Protein AF-A0A2U1QP63-F1 (afdb_monomer_lite)

Structure (mmCIF, N/CA/C/O backbone):
data_AF-A0A2U1QP63-F1
#
_entry.id   AF-A0A2U1QP63-F1
#
loop_
_atom_site.group_PDB
_atom_site.id
_atom_site.type_symbol
_atom_site.label_atom_id
_atom_site.label_alt_id
_atom_site.label_comp_id
_atom_site.label_asym_id
_atom_site.label_entity_id
_atom_site.label_seq_id
_atom_site.pdbx_PDB_ins_code
_atom_site.Cartn_x
_atom_site.Cartn_y
_atom_site.Cartn_z
_atom_site.occupancy
_atom_site.B_iso_or_equiv
_atom_site.auth_seq_id
_atom_site.auth_comp_id
_atom_site.auth_asym_id
_atom_site.auth_atom_id
_atom_site.pdbx_PDB_model_num
ATOM 1 N N . MET A 1 1 ? 9.619 -18.301 -11.576 1.00 40.53 1 MET A N 1
ATOM 2 C CA . MET A 1 1 ? 8.154 -18.112 -11.470 1.00 40.53 1 MET A CA 1
ATOM 3 C C . MET A 1 1 ? 7.830 -16.633 -11.259 1.00 40.53 1 MET A C 1
ATOM 5 O O . MET A 1 1 ? 7.443 -16.234 -10.171 1.00 40.53 1 MET A O 1
ATOM 9 N N . GLY A 1 2 ? 8.039 -15.801 -12.284 1.00 53.81 2 GLY A N 1
ATOM 10 C CA . GLY A 1 2 ? 7.656 -14.385 -12.276 1.00 53.81 2 GLY A CA 1
ATOM 11 C C . GLY A 1 2 ? 6.415 -14.213 -13.140 1.00 53.81 2 GLY A C 1
ATOM 12 O O . GLY A 1 2 ? 6.532 -14.031 -14.347 1.00 53.81 2 GLY A O 1
ATOM 13 N N . GLY A 1 3 ? 5.233 -14.381 -12.548 1.00 49.94 3 GLY A N 1
ATOM 14 C CA . GLY A 1 3 ? 3.965 -14.284 -13.268 1.00 49.94 3 GLY A CA 1
ATOM 15 C C . GLY A 1 3 ? 3.646 -12.833 -13.611 1.00 49.94 3 GLY A C 1
ATOM 16 O O . GLY A 1 3 ? 3.016 -12.134 -12.820 1.00 49.94 3 GLY A O 1
ATOM 17 N N . ILE A 1 4 ? 4.085 -12.373 -14.783 1.00 54.81 4 ILE A N 1
ATOM 18 C CA . ILE A 1 4 ? 3.617 -11.115 -15.365 1.00 54.81 4 ILE A CA 1
ATOM 19 C C . ILE A 1 4 ? 2.188 -11.356 -15.845 1.00 54.81 4 ILE A C 1
ATOM 21 O O . ILE A 1 4 ? 1.931 -12.046 -16.829 1.00 54.81 4 ILE A O 1
ATOM 25 N N . VAL A 1 5 ? 1.261 -10.797 -15.083 1.00 58.62 5 VAL A N 1
ATOM 26 C CA . VAL A 1 5 ? -0.159 -10.710 -15.392 1.00 58.62 5 VAL A CA 1
ATOM 27 C C . VAL A 1 5 ? -0.332 -9.910 -16.685 1.00 58.62 5 VAL A C 1
ATOM 29 O O . VAL A 1 5 ? -0.113 -8.701 -16.690 1.00 58.62 5 VAL A O 1
ATOM 32 N N . LYS A 1 6 ? -0.717 -10.576 -17.776 1.00 48.06 6 LYS A N 1
ATOM 33 C CA . LYS A 1 6 ? -1.181 -9.908 -18.994 1.00 48.06 6 LYS A CA 1
ATOM 34 C C . LYS A 1 6 ? -2.613 -9.400 -18.767 1.00 48.06 6 LYS A C 1
ATOM 36 O O . LYS A 1 6 ? -3.525 -10.170 -18.487 1.00 48.06 6 LYS A O 1
ATOM 41 N N . ASP A 1 7 ? -2.745 -8.085 -18.849 1.00 50.66 7 ASP A N 1
ATOM 42 C CA . ASP A 1 7 ? -3.926 -7.292 -19.201 1.00 50.66 7 ASP A CA 1
ATOM 43 C C . ASP A 1 7 ? -5.205 -7.242 -18.336 1.00 50.66 7 ASP A C 1
ATOM 45 O O . ASP A 1 7 ? -5.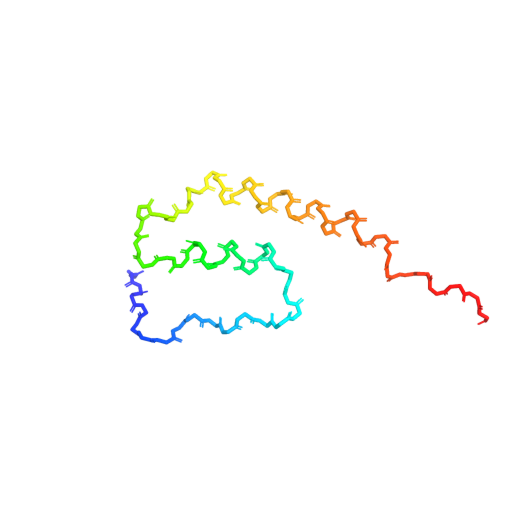914 -6.253 -18.471 1.00 50.66 7 ASP A O 1
ATOM 49 N N . THR A 1 8 ? -5.529 -8.152 -17.400 1.00 53.25 8 THR A N 1
ATOM 50 C CA . THR A 1 8 ? -6.799 -8.001 -16.618 1.00 53.25 8 THR A CA 1
ATOM 51 C C . THR A 1 8 ? -6.839 -8.549 -15.173 1.00 53.25 8 THR A C 1
ATOM 53 O O . THR A 1 8 ? -7.918 -8.633 -14.592 1.00 53.25 8 THR A O 1
ATOM 56 N N . LEU A 1 9 ? -5.723 -8.899 -14.510 1.00 61.53 9 LEU A N 1
ATOM 57 C CA . LEU A 1 9 ? -5.780 -9.636 -13.216 1.00 61.53 9 LEU A CA 1
ATOM 58 C C . LEU A 1 9 ? -5.704 -8.779 -11.936 1.00 61.53 9 LEU A C 1
ATOM 60 O O . LEU A 1 9 ? -5.191 -9.248 -10.917 1.00 61.53 9 LEU A O 1
ATOM 64 N N . ARG A 1 10 ? -6.174 -7.525 -11.944 1.00 73.81 10 ARG A N 1
ATOM 65 C CA . ARG A 1 10 ? -6.448 -6.807 -10.685 1.00 73.81 10 ARG A CA 1
ATOM 66 C C . ARG A 1 10 ? -7.941 -6.914 -10.392 1.00 73.81 10 ARG A C 1
ATOM 68 O O . ARG A 1 10 ? -8.728 -6.388 -11.178 1.00 73.81 10 ARG A O 1
ATOM 75 N N . PRO A 1 11 ? -8.351 -7.634 -9.332 1.00 73.50 11 PRO A N 1
ATOM 76 C CA . PRO A 1 11 ? -9.764 -7.781 -9.026 1.00 73.50 11 PRO A CA 1
ATOM 77 C C . PRO A 1 11 ? -10.376 -6.402 -8.794 1.00 73.50 11 PRO A C 1
ATOM 79 O O . PRO A 1 11 ? -9.745 -5.520 -8.205 1.00 73.50 11 PRO A O 1
ATOM 82 N N . LYS A 1 12 ? -11.614 -6.219 -9.259 1.00 77.94 12 LYS A N 1
ATOM 83 C CA . LYS A 1 12 ? -12.384 -5.023 -8.922 1.00 77.94 12 LYS A CA 1
ATOM 84 C C . LYS A 1 12 ? -12.510 -4.962 -7.404 1.00 77.94 12 LYS A C 1
ATOM 86 O O . LYS A 1 12 ? -12.978 -5.914 -6.782 1.00 77.94 12 LYS A O 1
ATOM 91 N N . ILE A 1 13 ? -12.064 -3.853 -6.825 1.00 80.44 13 ILE A N 1
ATOM 92 C CA . ILE A 1 13 ? -12.196 -3.618 -5.391 1.00 80.44 13 ILE A CA 1
ATOM 93 C C . ILE A 1 13 ? -13.684 -3.347 -5.125 1.00 80.44 13 ILE A C 1
ATOM 95 O O . ILE A 1 13 ? -14.248 -2.463 -5.776 1.00 80.44 13 ILE A O 1
ATOM 99 N N . PRO A 1 14 ? -14.332 -4.113 -4.233 1.00 81.69 14 PRO A N 1
ATOM 100 C CA . PRO A 1 14 ? -15.754 -3.953 -3.960 1.00 81.69 14 PRO A CA 1
ATOM 101 C C . PRO A 1 14 ? -16.042 -2.586 -3.319 1.00 81.69 14 PRO A C 1
ATOM 103 O O . PRO A 1 14 ? -15.201 -2.049 -2.599 1.00 81.69 14 PRO A O 1
ATOM 106 N N . GLU A 1 15 ? -17.227 -2.021 -3.561 1.00 77.69 15 GLU A N 1
ATOM 107 C CA . GLU A 1 15 ? -17.584 -0.663 -3.108 1.00 77.69 15 GLU A CA 1
ATOM 108 C C . GLU A 1 15 ? -17.675 -0.536 -1.582 1.00 77.69 15 GLU A C 1
ATOM 110 O O . GLU A 1 15 ? -17.423 0.532 -1.037 1.00 77.69 15 GLU A O 1
ATOM 115 N N . GLN A 1 16 ? -17.956 -1.635 -0.879 1.00 80.75 16 GLN A N 1
ATOM 116 C CA . GLN A 1 16 ? -17.941 -1.695 0.585 1.00 80.75 16 GLN A CA 1
ATOM 117 C C . GLN A 1 16 ? -16.532 -1.790 1.194 1.00 80.75 16 GLN A C 1
ATOM 119 O O . GLN A 1 16 ? -16.400 -1.917 2.412 1.00 80.75 16 GLN A O 1
ATOM 124 N N . CYS A 1 17 ? -15.480 -1.818 0.371 1.00 82.56 17 CYS A N 1
ATOM 125 C CA . CYS A 1 17 ? -14.113 -1.789 0.868 1.00 82.56 17 CYS A CA 1
ATOM 126 C C . CYS A 1 17 ? -13.803 -0.394 1.407 1.00 82.56 17 CYS A C 1
ATOM 128 O O . CYS A 1 17 ? -14.089 0.610 0.755 1.00 82.56 17 CYS A O 1
ATOM 130 N N . ASP A 1 18 ? -13.199 -0.342 2.589 1.00 85.12 18 ASP A N 1
ATOM 131 C CA . ASP A 1 18 ? -12.811 0.920 3.197 1.00 85.12 18 ASP A CA 1
ATOM 132 C C . ASP A 1 18 ? -11.868 1.713 2.255 1.00 85.12 18 ASP A C 1
ATOM 134 O O . ASP A 1 18 ? -10.944 1.129 1.666 1.00 85.12 18 ASP A O 1
ATOM 138 N N . PRO A 1 19 ? -12.097 3.027 2.068 1.00 87.88 19 PRO A N 1
ATOM 139 C CA . PRO A 1 19 ? -11.348 3.828 1.106 1.00 87.88 19 PRO A CA 1
ATOM 140 C C . PRO A 1 19 ? -9.829 3.802 1.308 1.00 87.88 19 PRO A C 1
ATOM 142 O O . PRO A 1 19 ? -9.094 3.832 0.318 1.00 87.88 19 PRO A O 1
ATOM 145 N N . GLU A 1 20 ? -9.332 3.704 2.549 1.00 89.00 20 GLU A N 1
ATOM 146 C CA . GLU A 1 20 ? -7.888 3.616 2.802 1.00 89.00 20 GLU A CA 1
ATOM 147 C C . GLU A 1 20 ? -7.310 2.289 2.309 1.00 89.00 20 GLU A C 1
ATOM 149 O O . GLU A 1 20 ? -6.210 2.255 1.747 1.00 89.00 20 GLU A O 1
ATOM 154 N N . TRP A 1 21 ? -8.063 1.197 2.463 1.00 89.69 21 TRP A N 1
ATOM 155 C CA . TRP A 1 21 ? -7.681 -0.120 1.952 1.00 89.69 21 TRP A CA 1
ATOM 156 C C . TRP A 1 21 ? -7.647 -0.141 0.433 1.00 89.69 21 TRP A C 1
ATOM 158 O O . TRP A 1 21 ? -6.671 -0.622 -0.152 1.00 89.69 21 TRP A O 1
ATOM 168 N N . LYS A 1 22 ? -8.666 0.438 -0.208 1.00 89.00 22 LYS A N 1
ATOM 169 C CA . LYS A 1 22 ? -8.705 0.598 -1.663 1.00 89.00 22 LYS A CA 1
ATOM 170 C C . LYS A 1 22 ? -7.488 1.368 -2.171 1.00 89.00 22 LYS A C 1
ATOM 172 O O . LYS A 1 22 ? -6.765 0.882 -3.040 1.00 89.00 22 LYS A O 1
ATOM 177 N N . GLN A 1 23 ? -7.221 2.522 -1.570 1.00 90.25 23 GLN A N 1
ATOM 178 C CA . GLN A 1 23 ? -6.143 3.404 -1.993 1.00 90.25 23 GLN A CA 1
ATOM 179 C C . GLN A 1 23 ? -4.758 2.758 -1.823 1.00 90.25 23 GLN A C 1
ATOM 181 O O . GLN A 1 23 ? -3.890 2.919 -2.682 1.00 90.25 23 GLN A O 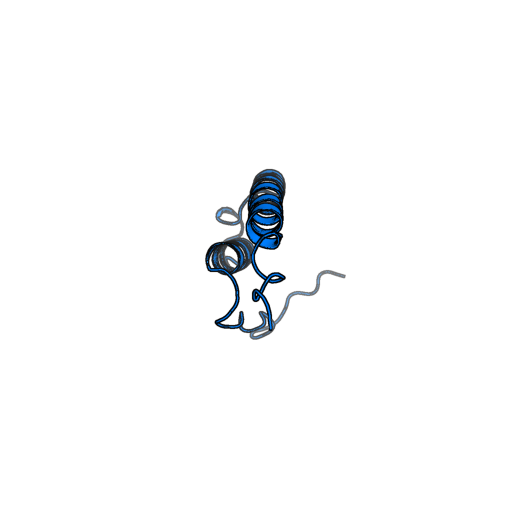1
ATOM 186 N N . LEU A 1 24 ? -4.528 2.014 -0.734 1.00 91.81 24 LEU A N 1
ATOM 187 C CA . LEU A 1 24 ? -3.272 1.287 -0.533 1.00 91.81 24 LEU A CA 1
ATOM 188 C C . LEU A 1 24 ? -3.069 0.208 -1.609 1.00 91.81 24 LEU A C 1
ATOM 190 O O . LEU A 1 24 ? -1.971 0.095 -2.153 1.00 91.81 24 LEU A O 1
ATOM 194 N N . MET A 1 25 ? -4.115 -0.553 -1.951 1.00 90.00 25 MET A N 1
ATOM 195 C CA . MET A 1 25 ? -4.049 -1.560 -3.020 1.00 90.00 25 MET A CA 1
ATOM 196 C C . MET A 1 25 ? -3.728 -0.929 -4.380 1.00 90.00 25 MET A C 1
ATOM 198 O O . MET A 1 25 ? -2.842 -1.413 -5.083 1.00 90.00 25 MET A O 1
ATOM 202 N N . GLU A 1 26 ? -4.384 0.181 -4.724 1.00 88.94 26 GLU A N 1
ATOM 203 C CA . GLU A 1 26 ? -4.133 0.916 -5.970 1.00 88.94 26 GLU A CA 1
ATOM 204 C C . GLU A 1 26 ? -2.689 1.438 -6.049 1.00 88.94 26 GLU A C 1
ATOM 206 O O . GLU A 1 26 ? -2.035 1.283 -7.081 1.00 88.94 26 GLU A O 1
ATOM 211 N N . GLN A 1 27 ? -2.146 1.971 -4.947 1.00 90.12 27 GLN A N 1
ATOM 212 C CA . GLN A 1 27 ? -0.750 2.423 -4.871 1.00 90.12 27 GLN A CA 1
ATOM 213 C C . GLN A 1 27 ? 0.253 1.274 -5.061 1.00 90.12 27 GLN A C 1
ATOM 215 O O . GLN A 1 27 ? 1.240 1.416 -5.785 1.00 90.12 27 GLN A O 1
ATOM 220 N N . CYS A 1 28 ? -0.010 0.108 -4.467 1.00 90.19 28 CYS A N 1
ATOM 221 C CA . CYS A 1 28 ? 0.804 -1.095 -4.664 1.00 90.19 28 CYS A CA 1
ATOM 222 C C . CYS A 1 28 ? 0.773 -1.605 -6.116 1.00 90.19 28 CYS A C 1
ATOM 224 O O . CYS A 1 28 ? 1.685 -2.314 -6.549 1.00 90.19 28 CYS A O 1
ATOM 226 N N . TRP A 1 29 ? -0.272 -1.262 -6.871 1.00 87.06 29 TRP A N 1
ATOM 227 C CA . TRP A 1 29 ? -0.473 -1.683 -8.256 1.00 87.06 29 TRP A CA 1
ATOM 228 C C . TRP A 1 29 ? -0.111 -0.624 -9.294 1.00 87.06 29 TRP A C 1
ATOM 230 O O . TRP A 1 29 ? -0.363 -0.851 -10.478 1.00 87.06 29 TRP A O 1
ATOM 240 N N . LEU A 1 30 ? 0.513 0.489 -8.897 1.00 85.62 30 LEU A N 1
ATOM 241 C CA . LEU A 1 30 ? 0.961 1.502 -9.849 1.00 85.62 30 LEU A CA 1
ATOM 242 C C . LEU A 1 30 ? 1.859 0.880 -10.925 1.00 85.62 30 LEU A C 1
ATOM 244 O O . LEU A 1 30 ? 2.761 0.087 -10.634 1.00 85.62 30 LEU A O 1
ATOM 248 N N . ALA A 1 31 ? 1.596 1.232 -12.186 1.00 84.00 31 ALA A N 1
ATOM 249 C CA . ALA A 1 31 ? 2.384 0.751 -13.318 1.00 84.00 31 ALA A CA 1
ATOM 250 C C . ALA A 1 31 ? 3.864 1.112 -13.137 1.00 84.00 31 ALA A C 1
ATOM 252 O O . ALA A 1 31 ? 4.737 0.265 -13.320 1.00 84.00 31 ALA A O 1
ATOM 253 N N . ASP A 1 32 ? 4.112 2.337 -12.673 1.00 86.00 32 ASP A N 1
ATOM 254 C CA . ASP A 1 32 ? 5.438 2.805 -12.317 1.00 86.00 32 ASP A CA 1
ATOM 255 C C . ASP A 1 32 ? 5.910 2.193 -10.979 1.00 86.00 32 ASP A C 1
ATOM 257 O O . ASP A 1 32 ? 5.270 2.413 -9.946 1.00 86.00 32 ASP A O 1
ATOM 261 N N . PRO A 1 33 ? 7.015 1.422 -10.963 1.00 87.25 33 PRO A N 1
ATOM 262 C CA . PRO A 1 33 ? 7.511 0.774 -9.754 1.00 87.25 33 PRO A CA 1
ATOM 263 C C . PRO A 1 33 ? 8.121 1.756 -8.748 1.00 87.25 33 PRO A C 1
ATOM 265 O O . PRO A 1 33 ? 8.134 1.449 -7.560 1.00 87.25 33 PRO A O 1
ATOM 268 N N . THR A 1 34 ? 8.605 2.920 -9.191 1.00 89.81 34 THR A N 1
ATOM 269 C CA . THR A 1 34 ? 9.234 3.921 -8.310 1.00 89.81 34 THR A CA 1
ATOM 270 C C . THR A 1 34 ? 8.206 4.658 -7.460 1.00 89.81 34 THR A C 1
ATOM 272 O O . THR A 1 34 ? 8.510 5.105 -6.359 1.00 89.81 34 THR A O 1
ATOM 275 N N . ARG A 1 35 ? 6.964 4.732 -7.948 1.00 89.38 35 ARG A N 1
ATOM 276 C CA . ARG A 1 35 ? 5.830 5.321 -7.233 1.00 89.38 35 ARG A CA 1
ATOM 277 C C . ARG A 1 35 ? 5.145 4.358 -6.267 1.00 89.38 35 ARG A C 1
ATOM 279 O O . ARG A 1 35 ? 4.256 4.785 -5.532 1.00 89.38 35 ARG A O 1
ATOM 286 N N . ARG A 1 36 ? 5.500 3.069 -6.279 1.00 93.31 36 ARG A N 1
ATOM 287 C CA . ARG A 1 36 ? 4.927 2.098 -5.340 1.00 93.31 36 ARG A CA 1
ATOM 288 C C . ARG A 1 36 ? 5.490 2.355 -3.941 1.00 93.31 36 ARG A C 1
ATOM 290 O O . ARG A 1 36 ? 6.688 2.608 -3.812 1.00 93.31 36 ARG A O 1
ATOM 297 N N . PRO A 1 37 ? 4.664 2.245 -2.890 1.00 93.56 37 PRO A N 1
ATOM 298 C CA . PRO A 1 37 ? 5.142 2.392 -1.526 1.00 93.56 37 PRO A CA 1
ATOM 299 C C . PRO A 1 37 ? 6.154 1.293 -1.198 1.00 93.56 37 PRO A C 1
ATOM 301 O O . PRO A 1 37 ? 6.055 0.153 -1.665 1.00 93.56 37 PRO A O 1
ATOM 304 N N . SER A 1 38 ? 7.134 1.633 -0.364 1.00 95.38 38 SER A N 1
ATOM 305 C CA . SER A 1 38 ? 8.107 0.655 0.119 1.00 95.38 38 SER A CA 1
ATOM 306 C C . SER A 1 38 ? 7.433 -0.400 1.001 1.00 95.38 38 SER A C 1
ATOM 308 O O . SER A 1 38 ? 6.396 -0.153 1.619 1.00 95.38 38 SER A O 1
ATOM 310 N N . PHE A 1 39 ? 8.050 -1.574 1.141 1.00 93.25 39 PHE A N 1
ATOM 311 C CA . PHE A 1 39 ? 7.533 -2.616 2.036 1.00 93.25 39 PHE A CA 1
ATOM 312 C C . PHE A 1 39 ? 7.360 -2.124 3.486 1.00 93.25 39 PHE A C 1
ATOM 314 O O . PHE A 1 39 ? 6.385 -2.476 4.156 1.00 93.25 39 PHE A O 1
ATOM 321 N N . ALA A 1 40 ? 8.279 -1.276 3.959 1.00 95.44 40 ALA A N 1
ATOM 322 C CA . ALA A 1 40 ? 8.201 -0.666 5.282 1.00 95.44 40 ALA A CA 1
ATOM 323 C C . ALA A 1 40 ? 6.964 0.236 5.416 1.00 95.44 40 ALA A C 1
ATOM 325 O O . ALA A 1 40 ? 6.236 0.146 6.407 1.00 95.44 40 ALA A O 1
ATOM 326 N N . GLU A 1 41 ? 6.685 1.0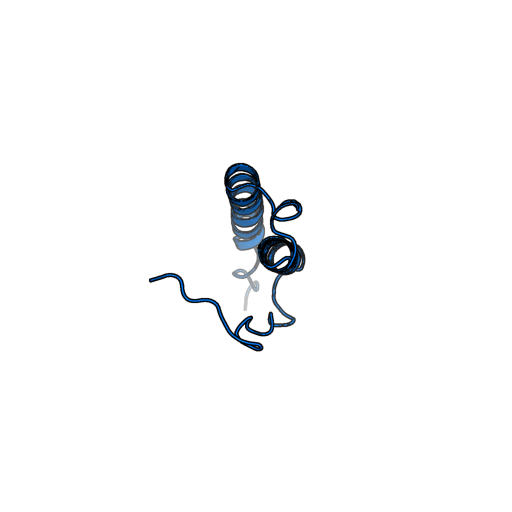49 4.396 1.00 94.75 41 GLU A N 1
ATOM 327 C CA . GLU A 1 41 ? 5.517 1.927 4.359 1.00 94.75 41 GLU A CA 1
ATOM 328 C C . GLU A 1 41 ? 4.208 1.136 4.296 1.00 94.75 41 GLU A C 1
ATOM 330 O O . GLU A 1 41 ? 3.293 1.398 5.078 1.00 94.75 41 GLU A O 1
ATOM 335 N N . ILE A 1 42 ? 4.149 0.102 3.451 1.00 95.19 42 ILE A N 1
ATOM 336 C CA . ILE A 1 42 ? 3.002 -0.811 3.364 1.00 95.19 42 ILE A CA 1
ATOM 337 C C . ILE A 1 42 ? 2.730 -1.443 4.733 1.00 95.19 42 ILE A C 1
ATOM 339 O O . ILE A 1 42 ? 1.612 -1.377 5.238 1.00 95.19 42 ILE A O 1
ATOM 343 N N . THR A 1 43 ? 3.757 -2.006 5.373 1.00 95.06 43 THR A N 1
ATOM 344 C CA . THR A 1 43 ? 3.624 -2.657 6.686 1.00 95.06 43 THR A CA 1
ATOM 345 C C . THR A 1 43 ? 3.154 -1.672 7.757 1.00 95.06 43 THR A C 1
ATOM 347 O O . THR A 1 43 ? 2.325 -2.015 8.603 1.00 95.06 43 THR A O 1
ATOM 350 N N . ASN A 1 44 ? 3.664 -0.439 7.731 1.00 95.50 44 ASN A N 1
ATOM 351 C CA . ASN A 1 44 ? 3.252 0.593 8.671 1.00 95.50 44 ASN A CA 1
ATOM 352 C C . ASN A 1 44 ? 1.777 0.975 8.492 1.00 95.50 44 ASN A C 1
ATOM 354 O O . ASN A 1 44 ? 1.025 0.968 9.468 1.00 95.50 44 ASN A O 1
ATOM 358 N N . ARG A 1 45 ? 1.350 1.228 7.250 1.00 94.31 45 ARG A N 1
ATOM 359 C CA . ARG A 1 45 ? -0.044 1.557 6.922 1.00 94.31 45 ARG A CA 1
ATOM 360 C C . ARG A 1 45 ? -0.990 0.425 7.308 1.00 94.31 45 ARG A C 1
ATOM 362 O O . ARG A 1 45 ? -1.938 0.661 8.050 1.00 94.31 45 ARG A O 1
ATOM 369 N N . LEU A 1 46 ? -0.672 -0.816 6.933 1.00 93.69 46 LEU A N 1
ATOM 370 C CA . LEU A 1 46 ? -1.471 -1.994 7.293 1.00 93.69 46 LEU A CA 1
ATOM 371 C C . LEU A 1 46 ? -1.646 -2.145 8.808 1.00 93.69 46 LEU A C 1
ATOM 373 O O . LEU A 1 46 ? -2.732 -2.488 9.275 1.00 93.69 46 LEU A O 1
ATOM 377 N N . ARG A 1 47 ? -0.603 -1.862 9.597 1.0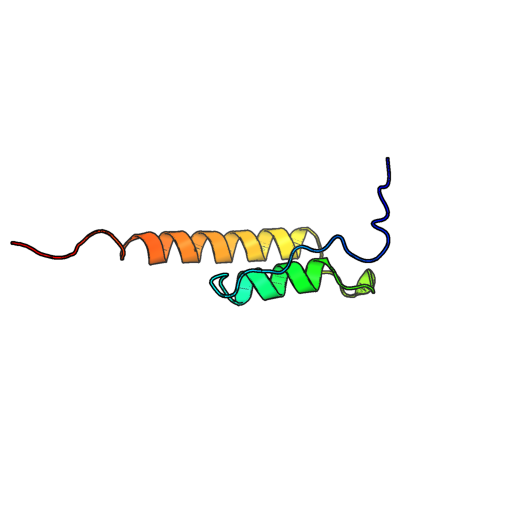0 93.50 47 ARG A N 1
ATOM 378 C CA . ARG A 1 47 ? -0.685 -1.908 11.063 1.00 93.50 47 ARG A CA 1
ATOM 379 C C . ARG A 1 47 ? -1.649 -0.858 11.613 1.00 93.50 47 ARG A C 1
ATOM 381 O O . ARG A 1 47 ? -2.408 -1.165 12.528 1.00 93.50 47 ARG A O 1
ATOM 388 N N . ILE A 1 48 ? -1.607 0.364 11.087 1.00 92.12 48 ILE A N 1
ATOM 389 C CA . ILE A 1 48 ? -2.502 1.457 11.498 1.00 92.12 48 ILE A CA 1
ATOM 390 C C . ILE A 1 48 ? -3.948 1.113 11.124 1.00 92.12 48 ILE A C 1
ATOM 392 O O . ILE A 1 48 ? -4.827 1.134 11.984 1.00 92.12 48 ILE A O 1
ATOM 396 N N . MET A 1 49 ? -4.171 0.689 9.881 1.00 91.00 49 MET A N 1
ATOM 397 C CA . MET A 1 49 ? -5.490 0.328 9.355 1.00 91.00 49 MET A 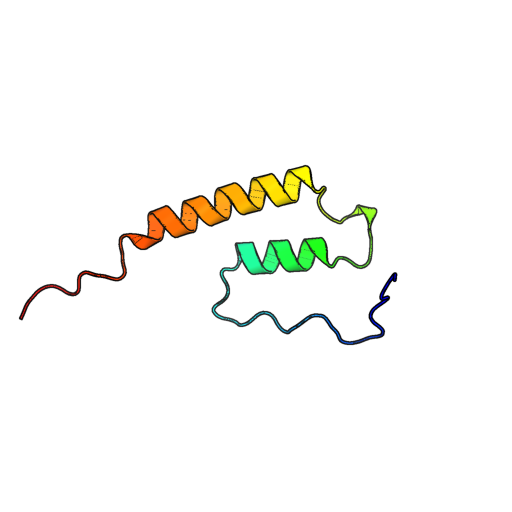CA 1
ATOM 398 C C . MET A 1 49 ? -6.099 -0.869 10.106 1.00 91.00 49 MET A C 1
ATOM 400 O O . MET A 1 49 ? -7.276 -0.858 10.456 1.00 91.00 49 MET A O 1
ATOM 404 N N . SER A 1 50 ? -5.292 -1.883 10.442 1.00 90.00 50 SER A N 1
ATOM 405 C CA . SER A 1 50 ? -5.726 -3.025 11.263 1.00 90.00 50 SER A CA 1
ATOM 406 C C . SER A 1 50 ? -6.139 -2.608 12.679 1.00 90.00 50 SER A C 1
ATOM 408 O O . SER A 1 50 ? -7.157 -3.071 13.195 1.00 90.00 50 SER A O 1
ATOM 410 N N . LYS A 1 51 ? -5.398 -1.688 13.309 1.00 89.56 51 LYS A N 1
ATOM 411 C CA . LYS A 1 51 ? -5.775 -1.138 14.621 1.00 89.56 51 LYS A CA 1
ATOM 412 C C . LYS A 1 51 ? -7.084 -0.349 14.555 1.00 89.56 51 LYS A C 1
ATOM 414 O O . LYS A 1 51 ? -7.902 -0.481 15.461 1.00 89.56 51 LYS A O 1
ATOM 419 N N . ALA A 1 52 ? -7.304 0.423 13.490 1.00 84.06 52 ALA A N 1
ATOM 420 C CA . ALA A 1 52 ? -8.550 1.160 13.285 1.00 84.06 52 ALA A CA 1
ATOM 421 C C . ALA A 1 52 ? -9.764 0.217 13.180 1.00 84.06 52 ALA A C 1
ATOM 423 O O . ALA A 1 52 ? -10.791 0.464 13.812 1.00 84.06 52 ALA A O 1
ATOM 424 N N . LEU A 1 53 ? -9.622 -0.922 12.489 1.00 79.50 53 LEU A N 1
ATOM 425 C CA . LEU A 1 53 ? -10.657 -1.965 12.446 1.00 79.50 53 LEU A CA 1
ATOM 426 C C . LEU A 1 53 ? -10.963 -2.544 13.837 1.00 79.50 53 LEU A C 1
ATOM 428 O O . LEU A 1 53 ? -12.126 -2.754 14.171 1.00 79.50 53 LEU A O 1
ATOM 432 N N . GLN A 1 54 ? -9.945 -2.767 14.673 1.00 74.88 54 GLN A N 1
ATOM 433 C CA . GLN A 1 54 ? -10.128 -3.280 16.040 1.00 74.88 54 GLN A CA 1
ATOM 434 C C . GLN A 1 54 ? -10.782 -2.254 16.976 1.00 74.88 54 GLN A C 1
ATOM 436 O O . GLN A 1 54 ? -11.570 -2.629 17.843 1.00 74.88 54 GLN A O 1
ATOM 441 N N . ALA A 1 55 ? -10.499 -0.964 16.785 1.00 63.88 55 ALA A N 1
ATOM 442 C CA . ALA A 1 55 ? -11.178 0.111 17.503 1.00 63.88 55 ALA A CA 1
ATOM 443 C C . ALA A 1 55 ? -12.667 0.200 17.117 1.00 63.88 55 ALA A C 1
ATOM 445 O O . ALA A 1 55 ? -13.514 0.418 17.983 1.00 63.88 55 ALA A O 1
ATOM 446 N N . ASN A 1 56 ? -12.991 -0.044 15.842 1.00 57.88 56 ASN A N 1
ATOM 447 C CA . ASN A 1 56 ? -14.359 0.005 15.319 1.00 57.88 56 ASN A CA 1
ATOM 448 C C . ASN A 1 56 ? -15.154 -1.305 15.537 1.00 57.88 56 ASN A C 1
ATOM 450 O O . ASN A 1 56 ? -16.384 -1.315 15.532 1.00 57.88 56 ASN A O 1
ATOM 454 N N . GLY A 1 57 ? -14.466 -2.420 15.812 1.00 50.31 57 GLY A N 1
ATOM 455 C CA . GLY A 1 57 ? -15.057 -3.722 16.153 1.00 50.31 57 GLY A CA 1
ATOM 456 C C . GLY A 1 57 ? -15.821 -3.765 17.485 1.00 50.31 57 GLY A C 1
ATOM 457 O O . GLY A 1 57 ? -16.429 -4.784 17.802 1.00 50.31 57 GLY A O 1
ATOM 458 N N . LYS A 1 58 ? -15.847 -2.668 18.255 1.00 45.62 58 LYS A N 1
ATOM 459 C CA . LYS A 1 58 ? -16.714 -2.512 19.437 1.00 45.62 58 LYS A CA 1
ATOM 460 C C . LYS A 1 58 ? -18.126 -1.997 19.115 1.00 45.62 58 LYS A C 1
ATOM 462 O O . LYS A 1 58 ? -18.924 -1.851 20.034 1.00 45.62 58 LYS A O 1
ATOM 467 N N . GLN A 1 59 ? -18.472 -1.759 17.845 1.00 53.66 59 GLN A N 1
ATOM 468 C CA . GLN A 1 59 ? -19.786 -1.228 17.448 1.00 53.66 59 GLN A CA 1
ATOM 469 C C . GLN A 1 59 ? -20.472 -2.030 16.327 1.00 53.66 59 GLN A C 1
ATOM 471 O O . GLN A 1 59 ? -20.985 -1.457 15.379 1.00 53.66 59 GLN A O 1
ATOM 476 N N . LYS A 1 60 ? -20.533 -3.365 16.426 1.00 43.97 60 LYS A N 1
ATOM 477 C CA . LYS A 1 60 ? -21.574 -4.184 15.756 1.00 43.97 60 LYS A CA 1
ATOM 478 C C . LYS A 1 60 ? -21.908 -5.432 16.583 1.00 43.97 60 LYS A C 1
ATOM 480 O O . LY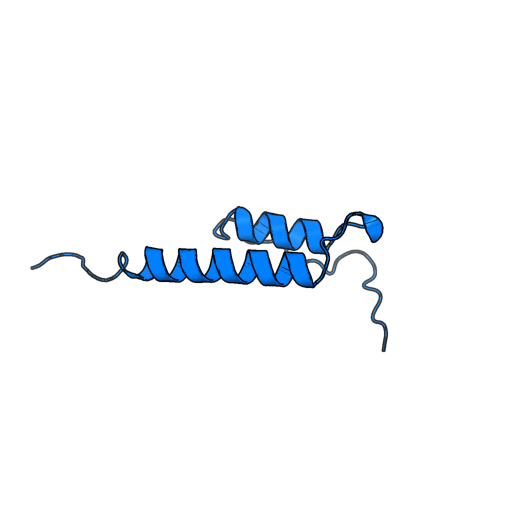S A 1 60 ? -21.733 -6.560 16.138 1.00 43.97 60 LYS A O 1
ATOM 485 N N . GLY A 1 61 ? -22.369 -5.210 17.815 1.00 47.69 61 GLY A N 1
ATOM 486 C CA . GLY A 1 61 ? -22.764 -6.288 18.728 1.00 47.69 61 GLY A CA 1
ATOM 487 C C . GLY A 1 61 ? -23.646 -5.883 19.911 1.00 47.69 61 GLY A C 1
ATOM 488 O O . GLY A 1 61 ? -23.769 -6.668 20.840 1.00 47.69 61 GLY A O 1
ATOM 489 N N . GLN A 1 62 ? -24.257 -4.694 19.905 1.00 46.62 62 GLN A N 1
ATOM 490 C CA . GLN A 1 62 ? -25.301 -4.332 20.870 1.00 46.62 62 GLN A CA 1
ATOM 491 C C . GLN A 1 62 ? -26.400 -3.531 20.167 1.00 46.62 62 GLN A C 1
ATOM 493 O O . GLN A 1 62 ? -26.458 -2.308 20.252 1.00 46.62 62 GLN A O 1
ATOM 498 N N . GLN A 1 63 ? -27.291 -4.242 19.473 1.00 47.72 63 GLN A N 1
ATOM 499 C CA . GLN A 1 63 ? -28.690 -3.831 19.479 1.00 47.72 63 GLN A CA 1
ATOM 500 C C . GLN A 1 63 ? -29.227 -4.236 20.858 1.00 47.72 63 GLN A C 1
ATOM 502 O O . GLN A 1 63 ? -29.427 -5.408 21.159 1.00 47.72 63 GLN A O 1
ATOM 507 N N . ILE A 1 64 ? -29.323 -3.226 21.709 1.00 53.19 64 ILE A N 1
ATOM 508 C CA . ILE A 1 64 ? -30.174 -3.106 22.889 1.00 53.19 64 ILE A CA 1
ATOM 509 C C . ILE A 1 64 ? -31.515 -3.865 22.777 1.00 53.19 64 ILE A C 1
ATOM 511 O O . ILE A 1 64 ? -32.253 -3.698 21.812 1.00 53.19 64 ILE A O 1
ATOM 515 N N . VAL A 1 65 ? -31.775 -4.682 23.802 1.00 44.25 65 VAL A N 1
ATOM 516 C CA . VAL A 1 65 ? -33.059 -5.132 24.379 1.00 44.25 65 VAL A CA 1
ATOM 517 C C . VAL A 1 65 ? -34.349 -5.002 23.546 1.00 44.25 65 VAL A C 1
ATOM 519 O O . VAL A 1 65 ? -34.875 -3.911 23.332 1.00 44.25 65 VAL A O 1
ATOM 522 N N . GLN A 1 66 ? -34.936 -6.158 23.232 1.00 42.34 66 GLN A N 1
ATOM 523 C CA . GLN A 1 66 ? -36.189 -6.634 23.838 1.00 42.34 66 GLN A CA 1
ATOM 524 C C . GLN A 1 66 ? -36.149 -8.160 23.909 1.00 42.34 66 GLN A C 1
ATOM 526 O O . GLN A 1 66 ? -35.752 -8.773 22.893 1.00 42.34 66 GLN A O 1
#

Radius of gyration: 16.69 Å; chains: 1; bounding box: 45×23×44 Å

Sequence (66 aa):
MGGIVKDTLRPKIPEQCDPEWKQLMEQCWLADPTRRPSFAEITNRLRIMSKALQANGKQKGQQIVQ

Secondary structure (DSSP, 8-state):
------S--SPPPPTTS-HHHHHHHHHHT-SSSTTSPPHHHHHHHHHHHHHHHHHHTTSSS-----

pLDDT: mean 76.09, std 18.27, range [40.53, 95.5]

InterPro domains:
  IPR001245 Serine-threonine/tyrosine-protein kinase, catalytic domain [PF07714] (5-46)
  IPR011009 Protein kinase-like domain superfamily [SSF56112] (5-53)
  IPR051681 Serine/Threonine Kinases and Pseudokinases [PTHR44329] (4-55)

Foldseek 3Di:
DPDDDPDDPDDDDDPPDDPLVVVLSVLCVDPDPVSRDDPVRSVVSVVVVVVVVVVCVVPDDDPDDD

Organism: Artemisia annua (NCBI:txid35608)